Protein AF-A0A497LTW7-F1 (afdb_monomer_lite)

Radius of gyration: 18.28 Å; chains: 1; bounding box: 34×29×55 Å

Sequence (86 aa):
MMREEKVIRVKSKAELRRLINECLIEHSEKRTVAITTNNLHLYFYCQGFIDALRTVRDAISREGLTVYRYVSGRKEKFEEENGSYQ

pLDDT: mean 80.23, std 12.86, range [36.94, 93.19]

Structure (mmCIF, N/CA/C/O backbone):
data_AF-A0A497LTW7-F1
#
_entry.id   AF-A0A497LTW7-F1
#
loop_
_atom_site.group_PDB
_atom_site.id
_atom_site.type_symbol
_atom_site.label_atom_id
_atom_site.label_alt_id
_atom_site.label_comp_id
_atom_site.label_asym_id
_atom_site.label_entity_id
_atom_site.label_seq_id
_atom_site.pdbx_PDB_ins_code
_atom_site.Cartn_x
_atom_site.Cartn_y
_atom_site.Cartn_z
_atom_site.occupancy
_atom_site.B_iso_or_equiv
_atom_site.auth_seq_id
_atom_site.auth_comp_id
_atom_site.auth_asym_id
_atom_site.auth_atom_id
_atom_site.pdbx_PDB_model_num
ATOM 1 N N . MET A 1 1 ? 8.898 -20.696 -4.102 1.00 42.56 1 MET A N 1
ATOM 2 C CA . MET A 1 1 ? 9.524 -19.710 -3.197 1.00 42.56 1 MET A CA 1
ATOM 3 C C . MET A 1 1 ? 8.415 -19.159 -2.310 1.0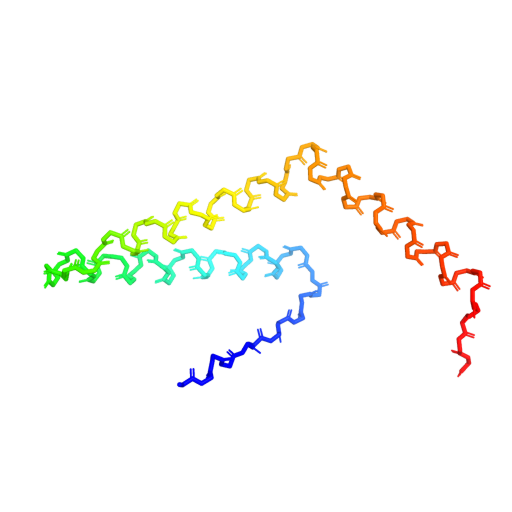0 42.56 1 MET A C 1
ATOM 5 O O . MET A 1 1 ? 7.513 -18.526 -2.845 1.00 42.56 1 MET A O 1
ATOM 9 N N . MET A 1 2 ? 8.377 -19.511 -1.020 1.00 45.22 2 MET A N 1
ATOM 10 C CA . MET A 1 2 ? 7.372 -18.956 -0.100 1.00 45.22 2 MET A CA 1
ATOM 11 C C . MET A 1 2 ? 7.657 -17.461 0.074 1.00 45.22 2 MET A C 1
ATOM 13 O O . MET A 1 2 ? 8.800 -17.088 0.326 1.00 45.22 2 MET A O 1
ATOM 17 N N . ARG A 1 3 ? 6.649 -16.604 -0.123 1.00 57.25 3 ARG A N 1
ATOM 18 C CA . ARG A 1 3 ? 6.762 -15.184 0.229 1.00 57.25 3 ARG A CA 1
ATOM 19 C C . ARG A 1 3 ? 6.828 -15.098 1.752 1.00 57.25 3 ARG A C 1
ATOM 21 O O . ARG A 1 3 ? 5.887 -15.519 2.414 1.00 57.25 3 ARG A O 1
ATOM 28 N N . GLU A 1 4 ? 7.923 -14.575 2.292 1.00 60.28 4 GLU A N 1
ATOM 29 C CA . GLU A 1 4 ? 7.980 -14.197 3.703 1.00 60.28 4 GLU A CA 1
ATOM 30 C C . GLU A 1 4 ? 7.112 -12.954 3.910 1.00 60.28 4 GLU A C 1
ATOM 32 O O . GLU A 1 4 ? 7.434 -11.856 3.451 1.00 60.28 4 GLU A O 1
ATOM 37 N N . GLU A 1 5 ? 5.977 -13.130 4.578 1.00 67.19 5 GLU A N 1
ATOM 38 C CA . GLU A 1 5 ? 5.143 -12.016 5.012 1.00 67.19 5 GLU A CA 1
ATOM 39 C C . GLU A 1 5 ? 5.729 -11.413 6.289 1.00 67.19 5 GLU A C 1
ATOM 41 O O . GLU A 1 5 ? 5.711 -12.014 7.365 1.00 67.19 5 GLU A O 1
ATOM 46 N N . LYS A 1 6 ? 6.261 -10.193 6.181 1.00 76.81 6 LYS A N 1
ATOM 47 C CA . LYS A 1 6 ? 6.744 -9.443 7.340 1.00 76.81 6 LYS A CA 1
ATOM 48 C C . LYS A 1 6 ? 5.580 -8.711 8.002 1.00 76.81 6 LYS A C 1
ATOM 50 O O . LYS A 1 6 ? 5.085 -7.715 7.478 1.00 76.81 6 LYS A O 1
ATOM 55 N N . VAL A 1 7 ? 5.183 -9.158 9.190 1.00 77.38 7 VAL A N 1
ATOM 56 C CA . VAL A 1 7 ? 4.196 -8.443 10.011 1.00 77.38 7 VAL A CA 1
ATOM 57 C C . VAL A 1 7 ? 4.859 -7.227 10.659 1.00 77.38 7 VAL A C 1
ATOM 59 O O . VAL A 1 7 ? 5.782 -7.363 11.462 1.00 77.38 7 VAL A O 1
ATOM 62 N N . ILE A 1 8 ? 4.375 -6.027 10.335 1.00 79.31 8 ILE A N 1
ATOM 63 C CA . ILE A 1 8 ? 4.841 -4.769 10.934 1.00 79.31 8 ILE A CA 1
ATOM 64 C C . ILE A 1 8 ? 3.791 -4.286 11.936 1.00 79.31 8 ILE A C 1
ATOM 66 O O . ILE A 1 8 ? 2.640 -4.044 11.578 1.00 79.31 8 ILE A O 1
ATOM 70 N N . ARG A 1 9 ? 4.185 -4.137 13.207 1.00 82.75 9 ARG A N 1
ATOM 71 C CA . ARG A 1 9 ? 3.320 -3.567 14.249 1.00 82.75 9 ARG A CA 1
ATOM 72 C C . ARG A 1 9 ? 3.474 -2.052 14.278 1.00 82.75 9 ARG A C 1
ATOM 74 O O . ARG A 1 9 ? 4.516 -1.557 14.686 1.00 82.75 9 ARG A O 1
ATOM 81 N N . VAL A 1 10 ? 2.417 -1.344 13.899 1.00 84.56 10 VAL A N 1
ATOM 82 C CA . VAL A 1 10 ? 2.366 0.120 13.899 1.00 84.56 10 VAL A CA 1
ATOM 83 C C . VAL A 1 10 ? 1.752 0.619 15.206 1.00 84.56 10 VAL A C 1
ATOM 85 O O . VAL A 1 10 ? 0.638 0.233 15.554 1.00 84.56 10 VAL A O 1
ATOM 88 N N . LYS A 1 11 ? 2.470 1.477 15.934 1.00 84.06 11 LYS A N 1
ATOM 89 C CA . LYS A 1 11 ? 2.090 1.968 17.270 1.00 84.06 11 LYS A CA 1
ATOM 90 C C . LYS A 1 11 ? 1.473 3.365 17.255 1.00 84.06 11 LYS A C 1
ATOM 92 O O . LYS A 1 11 ? 0.900 3.789 18.253 1.00 84.06 11 LYS A O 1
ATOM 97 N N . SER A 1 12 ? 1.595 4.106 16.152 1.00 81.25 12 SER A N 1
ATOM 98 C CA . SER A 1 12 ? 1.054 5.466 16.052 1.00 81.25 12 SER A CA 1
ATOM 99 C C . SER A 1 12 ? 0.599 5.841 14.642 1.00 81.25 12 SER A C 1
ATOM 101 O O . SER A 1 12 ? 1.052 5.284 13.643 1.00 81.25 12 SER A O 1
ATOM 103 N N . LYS A 1 13 ? -0.260 6.866 14.550 1.00 83.38 13 LYS A N 1
ATOM 104 C CA . LYS A 1 13 ? -0.672 7.459 13.264 1.00 83.38 13 LYS A CA 1
ATOM 105 C C . LYS A 1 13 ? 0.518 8.020 12.474 1.00 83.38 13 LYS A C 1
ATOM 107 O O . LYS A 1 13 ? 0.522 7.947 11.248 1.00 83.38 13 LYS A O 1
ATOM 112 N N . ALA A 1 14 ? 1.509 8.584 13.1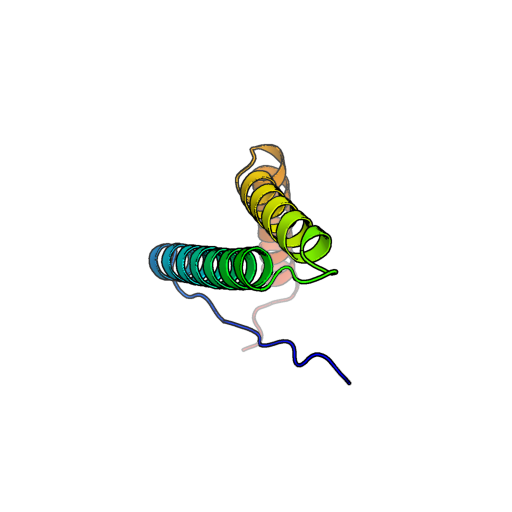67 1.00 86.38 14 ALA A N 1
ATOM 113 C CA . ALA A 1 14 ? 2.715 9.120 12.541 1.00 86.38 14 ALA A CA 1
ATOM 114 C C . ALA A 1 14 ? 3.562 8.001 11.917 1.00 86.38 14 ALA A C 1
ATOM 116 O O . ALA A 1 14 ? 3.994 8.120 10.774 1.00 86.38 14 ALA A O 1
ATOM 117 N N . GLU A 1 15 ? 3.724 6.891 12.638 1.00 85.31 15 GLU A N 1
ATOM 118 C CA . GLU A 1 15 ? 4.421 5.700 12.149 1.00 85.31 15 GLU A CA 1
ATOM 119 C C . GLU A 1 15 ? 3.693 5.065 10.960 1.00 85.31 15 GLU A C 1
ATOM 121 O O . GLU A 1 15 ? 4.334 4.755 9.960 1.00 85.31 15 GLU A O 1
ATOM 126 N N . LEU A 1 16 ? 2.357 4.977 11.006 1.00 85.44 16 LEU A N 1
ATOM 127 C CA . LEU A 1 16 ? 1.557 4.497 9.876 1.00 85.44 16 LEU A CA 1
ATOM 128 C C . LEU A 1 16 ? 1.794 5.339 8.621 1.00 85.44 16 LEU A C 1
ATOM 130 O O . LEU A 1 16 ? 2.025 4.806 7.539 1.00 85.44 16 LEU A O 1
ATOM 134 N N . ARG A 1 17 ? 1.746 6.668 8.768 1.00 86.44 17 ARG A N 1
ATOM 135 C CA . ARG A 1 17 ? 1.957 7.598 7.655 1.00 86.44 17 ARG A CA 1
ATOM 136 C C . ARG A 1 17 ? 3.359 7.447 7.071 1.00 86.44 17 ARG A C 1
ATOM 138 O O . ARG A 1 17 ? 3.504 7.435 5.853 1.00 86.44 17 ARG A O 1
ATOM 145 N N . ARG A 1 18 ? 4.374 7.324 7.929 1.00 90.81 18 ARG A N 1
ATOM 146 C CA . ARG A 1 18 ? 5.761 7.128 7.500 1.00 90.81 18 ARG A CA 1
ATOM 147 C C . ARG A 1 18 ? 5.920 5.818 6.730 1.00 90.81 18 ARG A C 1
ATOM 149 O O . ARG A 1 18 ? 6.461 5.848 5.634 1.00 90.81 18 ARG A O 1
ATOM 156 N N . LEU A 1 19 ? 5.374 4.720 7.254 1.00 88.94 19 LEU A N 1
ATOM 157 C CA . LEU A 1 19 ? 5.409 3.409 6.607 1.00 88.94 19 LEU A CA 1
ATOM 158 C C . LEU A 1 19 ? 4.757 3.440 5.218 1.00 88.94 19 LEU A C 1
ATOM 160 O O . LEU A 1 19 ? 5.354 2.988 4.249 1.00 88.94 19 LEU A O 1
ATOM 164 N N . ILE A 1 20 ? 3.553 4.014 5.105 1.00 86.62 20 ILE A N 1
ATOM 165 C CA . ILE A 1 20 ? 2.854 4.136 3.816 1.00 86.62 20 ILE A CA 1
ATOM 166 C C . ILE A 1 20 ? 3.697 4.940 2.821 1.00 86.62 20 ILE A C 1
ATOM 168 O O . ILE A 1 20 ? 3.848 4.524 1.674 1.00 86.62 20 ILE A O 1
ATOM 172 N N . ASN A 1 21 ? 4.269 6.066 3.253 1.00 89.94 21 ASN A N 1
ATOM 173 C CA . ASN A 1 21 ? 5.114 6.894 2.395 1.00 89.94 21 ASN A CA 1
ATOM 174 C C . ASN A 1 21 ? 6.365 6.141 1.925 1.00 89.94 21 ASN A C 1
ATOM 176 O O . ASN A 1 21 ? 6.656 6.160 0.733 1.00 89.94 21 ASN A O 1
ATOM 180 N N . GLU A 1 22 ? 7.072 5.458 2.830 1.00 91.75 22 GLU A N 1
ATOM 181 C CA . GLU A 1 22 ? 8.250 4.646 2.498 1.00 91.75 22 GLU A CA 1
ATOM 182 C C . GLU A 1 22 ? 7.899 3.569 1.458 1.00 91.75 22 GLU A C 1
ATOM 184 O O . GLU A 1 22 ? 8.561 3.479 0.425 1.00 91.75 22 GLU A O 1
ATOM 189 N N . CYS A 1 23 ? 6.801 2.828 1.654 1.00 88.25 23 CYS A N 1
ATOM 190 C CA . CYS A 1 23 ? 6.355 1.813 0.697 1.00 88.25 23 CYS A CA 1
ATOM 191 C C . CYS A 1 23 ? 5.990 2.402 -0.677 1.00 88.25 23 CYS A C 1
ATOM 193 O O . CYS A 1 23 ? 6.315 1.816 -1.712 1.00 88.25 23 CYS A O 1
ATOM 195 N N . LEU A 1 24 ? 5.310 3.555 -0.714 1.00 88.50 24 LEU A N 1
ATOM 196 C CA . LEU A 1 24 ? 4.938 4.216 -1.970 1.00 88.50 24 LEU A CA 1
ATOM 197 C C . LEU A 1 24 ? 6.160 4.757 -2.723 1.00 88.50 24 LEU A C 1
ATOM 199 O O . LEU A 1 24 ? 6.189 4.692 -3.956 1.00 88.50 24 LEU A O 1
ATOM 203 N N . ILE A 1 25 ? 7.163 5.266 -2.002 1.00 91.56 25 ILE A N 1
ATOM 204 C CA . ILE A 1 25 ? 8.435 5.719 -2.575 1.00 91.56 25 ILE A CA 1
ATOM 205 C C . ILE A 1 25 ? 9.189 4.526 -3.162 1.00 91.56 25 ILE A C 1
ATOM 207 O O . ILE A 1 25 ? 9.484 4.537 -4.355 1.00 91.56 25 ILE A O 1
ATOM 211 N N . GLU A 1 26 ? 9.396 3.463 -2.383 1.00 89.94 26 GLU A N 1
ATOM 212 C CA . GLU A 1 26 ? 10.108 2.258 -2.828 1.00 89.94 26 GLU A CA 1
ATOM 213 C C . GLU A 1 26 ? 9.453 1.647 -4.079 1.00 89.94 26 GLU A C 1
ATOM 215 O O . GLU A 1 26 ? 10.120 1.257 -5.043 1.00 89.94 26 GLU A O 1
ATOM 220 N N . HIS A 1 27 ? 8.118 1.597 -4.110 1.00 89.06 27 HIS A N 1
ATOM 221 C CA . HIS A 1 27 ? 7.397 1.101 -5.277 1.00 89.06 27 HIS A CA 1
ATOM 222 C C . HIS A 1 27 ? 7.547 2.034 -6.490 1.00 89.06 27 HIS A C 1
ATOM 224 O O . HIS A 1 27 ? 7.640 1.564 -7.631 1.00 89.06 27 HIS A O 1
ATOM 230 N N . SER A 1 28 ? 7.571 3.350 -6.269 1.00 88.06 28 SER A N 1
ATOM 231 C CA . SER A 1 28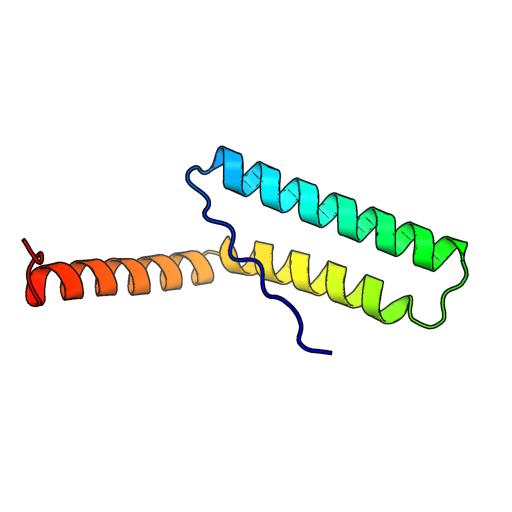 ? 7.790 4.333 -7.334 1.00 88.06 28 SER A CA 1
ATOM 232 C C . SER A 1 28 ? 9.186 4.192 -7.939 1.00 88.06 28 SER A C 1
ATOM 234 O O . SER A 1 28 ? 9.309 4.184 -9.161 1.00 88.06 28 SER A O 1
ATOM 236 N N . GLU A 1 29 ? 10.216 3.996 -7.115 1.00 91.44 29 GLU A N 1
ATOM 237 C CA . GLU A 1 29 ? 11.595 3.755 -7.555 1.00 91.44 29 GLU A CA 1
ATOM 238 C C . GLU A 1 29 ? 11.708 2.467 -8.374 1.00 91.44 29 GLU A C 1
ATOM 240 O O . GLU A 1 29 ? 12.220 2.488 -9.494 1.00 91.44 29 GLU A O 1
ATOM 245 N N . LYS A 1 30 ? 11.144 1.358 -7.876 1.00 89.19 30 LYS A N 1
ATOM 246 C CA . LYS A 1 30 ? 11.098 0.077 -8.604 1.00 89.19 30 LYS A CA 1
ATOM 247 C C . LYS A 1 30 ? 10.417 0.211 -9.962 1.00 89.19 30 LYS A C 1
ATOM 249 O O . LYS A 1 30 ? 10.890 -0.351 -10.949 1.00 89.19 30 LYS A O 1
ATOM 254 N N . ARG A 1 31 ? 9.325 0.979 -10.030 1.00 90.62 31 ARG A N 1
ATOM 255 C CA . ARG A 1 31 ? 8.639 1.267 -11.292 1.00 90.62 31 ARG A CA 1
ATOM 256 C C . ARG A 1 31 ? 9.529 2.083 -12.228 1.00 90.62 31 ARG A C 1
ATOM 258 O O . ARG A 1 31 ? 9.631 1.729 -13.394 1.00 90.62 31 ARG A O 1
ATOM 265 N N . THR A 1 32 ? 10.191 3.127 -11.737 1.00 90.56 32 THR A N 1
ATOM 266 C CA . THR A 1 32 ? 11.125 3.929 -12.543 1.00 90.56 32 THR A CA 1
ATOM 267 C C . THR A 1 32 ? 12.252 3.070 -13.110 1.00 90.56 32 THR A C 1
ATOM 269 O O . THR A 1 32 ? 12.525 3.156 -14.302 1.00 90.56 32 THR A O 1
ATOM 272 N N . VAL A 1 33 ? 12.842 2.181 -12.306 1.00 91.19 33 VAL A N 1
ATOM 273 C CA . VAL A 1 33 ? 13.864 1.229 -12.774 1.00 91.19 33 VAL A CA 1
ATOM 274 C C . VAL A 1 33 ? 13.306 0.294 -13.849 1.00 91.19 33 VAL A C 1
ATOM 276 O O . VAL A 1 33 ? 13.960 0.052 -14.861 1.00 91.19 33 VAL A O 1
ATOM 279 N N . ALA A 1 34 ? 12.083 -0.217 -13.681 1.00 89.69 34 ALA A N 1
ATOM 280 C CA . ALA A 1 34 ? 11.444 -1.059 -14.691 1.00 89.69 34 ALA A CA 1
ATOM 281 C C . ALA A 1 34 ? 11.202 -0.307 -16.015 1.00 89.69 34 ALA A C 1
ATOM 283 O O . ALA A 1 34 ? 11.369 -0.892 -17.083 1.00 89.69 34 ALA A O 1
ATOM 284 N N . ILE A 1 35 ? 10.858 0.986 -15.952 1.00 89.62 35 ILE A N 1
ATOM 285 C CA . ILE A 1 35 ? 10.695 1.850 -17.133 1.00 89.62 35 ILE A CA 1
ATOM 286 C C . ILE A 1 35 ? 12.040 2.043 -17.837 1.00 89.62 35 ILE A C 1
ATOM 288 O O . ILE A 1 35 ? 12.142 1.817 -19.040 1.00 89.62 35 ILE A O 1
ATOM 292 N N . THR A 1 36 ? 13.079 2.442 -17.101 1.00 92.56 36 THR A N 1
ATOM 293 C CA . THR A 1 36 ? 14.385 2.782 -17.689 1.00 92.56 36 THR A CA 1
ATOM 294 C C . THR A 1 36 ? 15.111 1.565 -18.254 1.00 92.56 36 THR A C 1
ATOM 296 O O . THR A 1 36 ? 15.847 1.690 -19.227 1.00 92.56 36 THR A O 1
ATOM 299 N N . THR A 1 37 ? 14.881 0.382 -17.683 1.00 93.19 37 THR A N 1
ATOM 300 C CA . THR A 1 37 ? 15.452 -0.890 -18.160 1.00 93.19 37 THR A CA 1
ATOM 301 C C . THR A 1 37 ? 14.611 -1.572 -19.242 1.00 93.19 37 THR A C 1
ATOM 303 O O . THR A 1 37 ? 14.953 -2.673 -19.670 1.00 93.19 37 THR A O 1
ATOM 306 N N . ASN A 1 38 ? 13.522 -0.936 -19.694 1.00 87.62 38 ASN A N 1
ATOM 307 C CA . ASN A 1 38 ? 12.571 -1.484 -20.662 1.00 87.62 38 ASN A CA 1
ATOM 308 C C . ASN A 1 38 ? 12.080 -2.894 -20.275 1.00 87.62 38 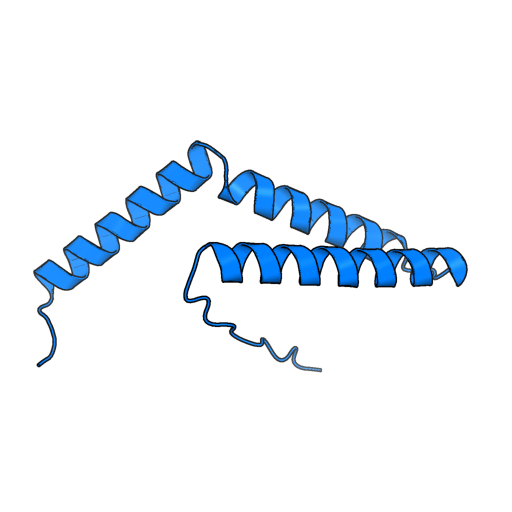ASN A C 1
ATOM 310 O O . ASN A 1 38 ? 11.985 -3.806 -21.099 1.00 87.62 38 ASN A O 1
ATOM 314 N N . ASN A 1 39 ? 11.818 -3.086 -18.981 1.00 88.44 39 ASN A N 1
ATOM 315 C CA . ASN A 1 39 ? 11.433 -4.370 -18.421 1.00 88.44 39 ASN A CA 1
ATOM 316 C C . ASN A 1 39 ? 10.065 -4.804 -18.977 1.00 88.44 39 ASN A C 1
ATOM 318 O O . ASN A 1 39 ? 9.070 -4.090 -18.832 1.00 88.44 39 ASN A O 1
ATOM 322 N N . LEU A 1 40 ? 9.998 -6.013 -19.543 1.00 85.44 40 LEU A N 1
ATOM 323 C CA . LEU A 1 40 ? 8.777 -6.614 -20.106 1.00 85.44 40 LEU A CA 1
ATOM 324 C C . LEU A 1 40 ? 7.613 -6.690 -19.101 1.00 85.44 40 LEU A C 1
ATOM 326 O O . LEU A 1 40 ? 6.449 -6.755 -19.488 1.00 85.44 40 LEU A O 1
ATOM 330 N N . HIS A 1 41 ? 7.915 -6.662 -17.804 1.00 88.38 41 HIS A N 1
ATOM 331 C CA . HIS A 1 41 ? 6.950 -6.747 -16.715 1.00 88.38 41 HIS A CA 1
ATOM 332 C C . HIS A 1 41 ? 6.515 -5.386 -16.155 1.00 88.38 41 HIS A C 1
ATOM 334 O O . HIS A 1 41 ? 5.829 -5.352 -15.133 1.00 88.38 41 HIS A O 1
ATOM 340 N N . LEU A 1 42 ? 6.861 -4.266 -16.805 1.00 86.62 42 LEU A N 1
ATOM 341 C CA . LEU A 1 42 ? 6.487 -2.910 -16.378 1.00 86.62 42 LEU A CA 1
ATOM 342 C C . LEU A 1 42 ? 4.994 -2.778 -16.033 1.00 86.62 42 LEU A C 1
ATOM 344 O O . LEU A 1 42 ? 4.637 -2.133 -15.045 1.00 86.62 42 LEU A O 1
ATOM 348 N N . TYR A 1 43 ? 4.128 -3.437 -16.805 1.00 86.94 43 TYR A N 1
ATOM 349 C CA . TYR A 1 43 ? 2.688 -3.467 -16.562 1.00 86.94 43 TYR A CA 1
ATOM 350 C C . TYR A 1 43 ? 2.336 -3.872 -15.119 1.00 86.94 43 TYR A C 1
ATOM 352 O O . TYR A 1 43 ? 1.530 -3.202 -14.475 1.00 86.94 43 TYR A O 1
ATOM 360 N N . PHE A 1 44 ? 2.993 -4.897 -14.565 1.00 87.06 44 PHE A N 1
ATOM 361 C CA . PHE A 1 44 ? 2.728 -5.368 -13.203 1.00 87.06 44 PHE A CA 1
ATOM 362 C C . PHE A 1 44 ? 3.174 -4.364 -12.135 1.00 87.06 44 PHE A C 1
ATOM 364 O O . PHE A 1 44 ? 2.489 -4.204 -11.126 1.00 87.06 44 PHE A O 1
ATOM 371 N N . TYR A 1 45 ? 4.269 -3.633 -12.367 1.00 86.44 45 TYR A N 1
ATOM 372 C CA . TYR A 1 45 ? 4.688 -2.547 -11.475 1.00 86.44 45 TYR A CA 1
ATOM 373 C C . TYR A 1 45 ? 3.689 -1.383 -11.502 1.00 86.44 45 TYR A C 1
ATOM 375 O O . TYR A 1 45 ? 3.368 -0.802 -10.468 1.00 86.44 45 TYR A O 1
ATOM 383 N N . CYS A 1 46 ? 3.161 -1.037 -12.674 1.00 85.75 46 CYS A N 1
ATOM 384 C CA . CYS A 1 46 ? 2.137 -0.002 -12.780 1.00 85.75 46 CYS A CA 1
ATOM 385 C C . CYS A 1 46 ? 0.829 -0.426 -12.101 1.00 85.75 46 CYS A C 1
ATOM 387 O O . CYS A 1 46 ? 0.249 0.363 -11.353 1.00 85.75 46 CYS A O 1
ATOM 389 N N . GLN A 1 47 ? 0.397 -1.670 -12.316 1.00 89.50 47 GLN A N 1
ATOM 390 C CA . GLN A 1 47 ? -0.816 -2.209 -11.712 1.00 89.50 47 GLN A CA 1
ATOM 391 C C . GLN A 1 47 ? -0.705 -2.269 -10.182 1.00 89.50 47 GLN A C 1
ATOM 393 O O . GLN A 1 47 ? -1.567 -1.726 -9.494 1.00 89.50 47 GLN A O 1
ATOM 398 N N . GLY A 1 48 ? 0.385 -2.831 -9.646 1.00 86.69 48 GLY A N 1
ATOM 399 C CA . GLY A 1 48 ? 0.601 -2.923 -8.198 1.00 86.69 48 GLY A CA 1
ATOM 400 C C . GLY A 1 48 ? 0.589 -1.559 -7.504 1.00 86.69 48 GLY A C 1
ATOM 401 O O . GLY A 1 48 ? 0.014 -1.412 -6.426 1.00 86.69 48 GLY A O 1
ATOM 402 N N . PHE A 1 49 ? 1.130 -0.529 -8.161 1.00 87.56 49 PHE A N 1
ATOM 403 C CA . PHE A 1 49 ? 1.081 0.838 -7.648 1.00 87.56 49 PHE A CA 1
ATOM 404 C C . PHE A 1 49 ? -0.351 1.395 -7.588 1.00 87.56 49 PHE A C 1
ATOM 406 O O . PHE A 1 49 ? -0.743 1.994 -6.587 1.00 87.56 49 PHE A O 1
ATOM 413 N N . ILE A 1 50 ? -1.153 1.189 -8.638 1.00 88.69 50 ILE A N 1
ATOM 414 C CA . ILE A 1 50 ? -2.555 1.635 -8.671 1.00 88.69 50 ILE A CA 1
ATOM 415 C C . ILE A 1 50 ? -3.380 0.906 -7.606 1.00 88.69 50 ILE A C 1
ATOM 417 O O . ILE A 1 50 ? -4.181 1.537 -6.914 1.00 88.69 50 ILE A O 1
ATOM 421 N N . ASP A 1 51 ? -3.172 -0.397 -7.449 1.00 88.00 51 ASP A N 1
ATOM 422 C CA . ASP A 1 51 ? -3.901 -1.210 -6.476 1.00 88.00 51 ASP A CA 1
ATOM 423 C C . ASP A 1 51 ? -3.556 -0.806 -5.033 1.00 88.00 51 ASP A C 1
ATOM 425 O O . ASP A 1 51 ? -4.451 -0.695 -4.190 1.00 88.00 51 ASP A O 1
ATOM 429 N N . ALA A 1 52 ? -2.294 -0.462 -4.755 1.00 85.88 52 ALA A N 1
ATOM 430 C CA . ALA A 1 52 ? -1.892 0.108 -3.469 1.00 85.88 52 ALA A CA 1
ATOM 431 C C . ALA A 1 52 ? -2.606 1.442 -3.179 1.00 85.88 52 ALA A C 1
ATOM 433 O O . ALA A 1 52 ? -3.157 1.628 -2.092 1.00 85.88 52 ALA A O 1
ATOM 434 N N . LEU A 1 53 ? -2.665 2.354 -4.156 1.00 86.88 53 LEU A N 1
ATOM 435 C CA . LEU A 1 53 ? -3.367 3.634 -4.000 1.00 86.88 53 LEU A CA 1
ATOM 436 C C . LEU A 1 53 ? -4.873 3.451 -3.779 1.00 86.88 53 LEU A C 1
ATOM 438 O O . LEU A 1 53 ? -5.455 4.125 -2.927 1.00 86.88 53 LEU A O 1
ATOM 442 N N . ARG A 1 54 ? -5.505 2.525 -4.510 1.00 87.81 54 ARG A N 1
ATOM 443 C CA . ARG A 1 54 ? -6.918 2.167 -4.313 1.00 87.81 54 ARG A CA 1
ATOM 444 C C . ARG A 1 54 ? -7.159 1.615 -2.914 1.00 87.81 54 ARG A C 1
ATOM 446 O O . ARG A 1 54 ? -8.093 2.051 -2.259 1.00 87.81 54 ARG A O 1
ATOM 453 N N . THR A 1 55 ? -6.272 0.750 -2.430 1.00 86.12 55 THR A N 1
ATOM 454 C CA . THR A 1 55 ? -6.357 0.175 -1.081 1.00 86.12 55 THR A CA 1
ATOM 455 C C . THR A 1 55 ? -6.294 1.260 -0.007 1.00 86.12 55 THR A C 1
ATOM 457 O O . THR A 1 55 ? -7.122 1.283 0.901 1.00 86.12 55 THR A O 1
ATOM 460 N N . VAL A 1 56 ? -5.354 2.205 -0.128 1.00 84.31 56 VAL A N 1
ATOM 461 C CA . VAL A 1 56 ? -5.255 3.345 0.797 1.00 84.31 56 VAL A CA 1
ATOM 462 C C . VAL A 1 56 ? -6.520 4.198 0.742 1.00 84.31 56 VAL A C 1
ATOM 464 O O . VAL A 1 56 ? -7.071 4.525 1.791 1.00 84.31 56 VAL A O 1
ATOM 467 N N . ARG A 1 57 ? -7.009 4.527 -0.461 1.00 86.56 57 ARG A N 1
ATOM 468 C CA . ARG A 1 57 ? -8.250 5.290 -0.659 1.00 86.56 57 ARG A CA 1
ATOM 469 C C . ARG A 1 57 ? -9.444 4.599 -0.002 1.00 86.56 57 ARG A C 1
ATOM 471 O O . ARG A 1 57 ? -10.214 5.251 0.697 1.00 86.56 57 ARG A O 1
ATOM 478 N N . ASP A 1 58 ? -9.596 3.300 -0.219 1.00 86.06 58 ASP A N 1
ATOM 479 C CA . ASP A 1 58 ? -10.727 2.535 0.294 1.00 86.06 58 ASP A CA 1
ATOM 480 C C . ASP A 1 58 ? -10.654 2.433 1.825 1.00 86.06 58 ASP A C 1
ATOM 482 O O . ASP A 1 58 ? -11.669 2.609 2.497 1.00 86.06 58 ASP A O 1
ATOM 486 N N . ALA A 1 59 ? -9.457 2.290 2.400 1.00 81.06 59 ALA A N 1
ATOM 487 C CA . ALA A 1 59 ? -9.254 2.291 3.849 1.00 81.06 59 ALA A CA 1
ATOM 488 C C . ALA A 1 59 ? -9.619 3.630 4.521 1.00 81.06 59 ALA A C 1
ATOM 490 O O . ALA A 1 59 ? -10.088 3.637 5.659 1.00 81.06 59 ALA A O 1
ATOM 491 N N . ILE A 1 60 ? -9.424 4.760 3.830 1.00 82.50 60 ILE A N 1
ATOM 492 C CA . ILE A 1 60 ? -9.784 6.099 4.335 1.00 82.50 60 ILE A CA 1
ATOM 493 C C . ILE A 1 60 ? -11.176 6.567 3.889 1.00 82.50 60 ILE A C 1
ATOM 495 O O . ILE A 1 60 ? -11.600 7.662 4.263 1.00 82.50 60 ILE A O 1
ATOM 499 N N . SER A 1 61 ? -11.880 5.770 3.082 1.00 85.88 61 SER A N 1
ATOM 500 C CA . SER A 1 61 ? -13.229 6.086 2.614 1.00 85.88 61 SER A CA 1
ATOM 501 C C . SER A 1 61 ? -14.236 6.069 3.765 1.00 85.88 61 SER A C 1
ATOM 503 O O . SER A 1 61 ? -14.006 5.472 4.821 1.00 85.88 61 SER A O 1
ATOM 505 N N . ARG A 1 62 ? -15.392 6.710 3.569 1.00 86.31 62 ARG A N 1
ATOM 506 C CA . ARG A 1 62 ? -16.461 6.719 4.576 1.00 86.31 62 ARG A CA 1
ATOM 507 C C . ARG A 1 62 ? -16.948 5.299 4.869 1.00 86.31 62 ARG A C 1
ATOM 509 O O . ARG A 1 62 ? -17.181 4.950 6.026 1.00 86.31 62 ARG A O 1
ATOM 516 N N . GLU A 1 63 ? -17.070 4.487 3.830 1.00 85.75 63 GLU A N 1
ATOM 517 C CA . GLU A 1 63 ? -17.481 3.090 3.876 1.00 85.75 63 GLU A CA 1
ATOM 518 C C . GLU A 1 63 ? -16.431 2.247 4.608 1.00 85.75 63 GLU A C 1
ATOM 520 O O . GLU A 1 63 ? -16.767 1.543 5.560 1.00 85.75 63 GLU A O 1
ATOM 525 N N . GLY A 1 64 ? -15.151 2.393 4.253 1.00 81.06 64 GLY A N 1
ATOM 526 C CA . GLY A 1 64 ? -14.039 1.701 4.911 1.00 81.06 64 GLY A CA 1
ATOM 527 C C . GLY A 1 64 ? -13.934 2.037 6.399 1.00 81.06 64 GLY A C 1
ATOM 528 O O . GLY A 1 64 ? -13.827 1.141 7.237 1.00 81.06 64 GLY A O 1
ATOM 529 N N . LEU A 1 65 ? -14.080 3.316 6.757 1.00 82.88 65 LEU A N 1
ATOM 530 C CA . LEU A 1 65 ? -14.122 3.755 8.153 1.00 82.88 65 LEU A CA 1
ATOM 531 C C . LEU A 1 65 ? -15.352 3.217 8.899 1.00 82.88 65 LEU A C 1
ATOM 533 O O . LEU A 1 65 ? -15.266 2.932 10.095 1.00 82.88 65 LEU A O 1
ATOM 537 N N . THR A 1 66 ? -16.486 3.058 8.214 1.00 84.94 66 THR A N 1
ATOM 538 C CA . THR A 1 66 ? -17.707 2.475 8.794 1.00 84.94 66 THR A CA 1
ATOM 539 C C . THR A 1 66 ? -17.505 0.995 9.106 1.00 84.94 66 THR A C 1
ATOM 541 O O . THR A 1 66 ? -17.788 0.562 10.225 1.00 84.94 66 THR A O 1
ATOM 544 N N . VAL A 1 67 ? -16.943 0.236 8.162 1.00 84.12 67 VAL A N 1
ATOM 545 C CA . VAL A 1 67 ? -16.597 -1.180 8.360 1.00 84.12 67 VAL A CA 1
ATOM 546 C C . VAL A 1 67 ? -15.576 -1.333 9.485 1.00 84.12 67 VAL A C 1
ATOM 548 O O . VAL A 1 67 ? -15.760 -2.171 10.366 1.00 84.12 67 VAL A O 1
ATOM 551 N N . TYR A 1 68 ? -14.542 -0.489 9.513 1.00 79.69 68 TYR A N 1
ATOM 552 C CA . TYR A 1 68 ? -13.544 -0.504 10.580 1.00 79.69 68 TYR A CA 1
ATOM 553 C C . TYR A 1 68 ? -14.182 -0.315 11.960 1.00 79.69 68 TYR A C 1
ATOM 555 O O . TYR A 1 68 ? -13.955 -1.124 12.855 1.00 79.69 68 TYR A O 1
ATOM 563 N N . ARG A 1 69 ? -15.027 0.711 12.133 1.00 81.00 69 ARG A N 1
ATOM 564 C CA . ARG A 1 69 ? -15.720 0.964 13.408 1.00 81.00 69 ARG A CA 1
ATOM 565 C C . ARG A 1 69 ? -16.591 -0.213 13.832 1.00 81.00 69 ARG A C 1
ATOM 567 O O . ARG A 1 69 ? -16.610 -0.559 15.007 1.00 81.00 69 ARG A O 1
ATOM 574 N N . TYR A 1 70 ? -17.286 -0.832 12.883 1.00 83.81 70 TYR A N 1
ATOM 575 C CA . TYR A 1 70 ? -18.123 -1.994 13.151 1.00 83.81 70 TYR A CA 1
ATOM 576 C C . TYR A 1 70 ? -17.316 -3.199 13.647 1.00 83.81 70 TYR A C 1
ATOM 578 O O . TYR A 1 70 ? -17.692 -3.834 14.630 1.00 83.81 70 TYR A O 1
ATOM 586 N N . VAL A 1 71 ? -16.194 -3.505 12.991 1.00 80.56 71 VAL A N 1
ATOM 587 C CA . VAL A 1 71 ? -15.323 -4.624 13.375 1.00 80.56 71 VAL A CA 1
ATOM 588 C C . VAL A 1 71 ? -14.632 -4.353 14.711 1.00 80.56 71 VAL A C 1
ATOM 590 O O . VAL A 1 71 ? -14.612 -5.233 15.568 1.00 80.56 71 VAL A O 1
ATOM 593 N N . SER A 1 72 ? -14.114 -3.141 14.919 1.00 77.06 72 SER A N 1
ATOM 594 C CA . SER A 1 72 ? -13.481 -2.753 16.184 1.00 77.06 72 SER A CA 1
ATOM 595 C C . SER A 1 72 ? -14.469 -2.801 17.351 1.00 77.06 72 SER A C 1
ATOM 597 O O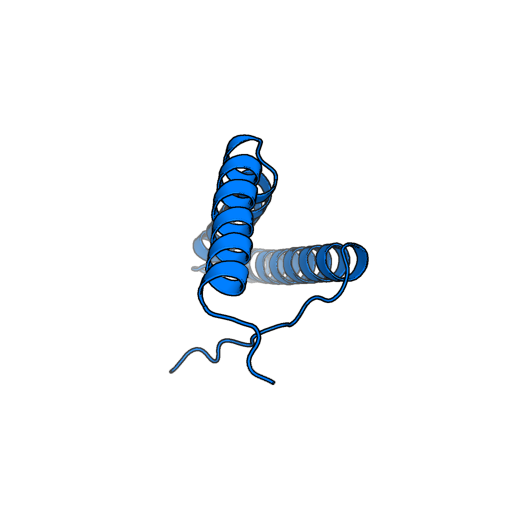 . SER A 1 72 ? -14.172 -3.425 18.361 1.00 77.06 72 SER A O 1
ATOM 599 N N . GLY A 1 73 ? -15.680 -2.260 17.183 1.00 78.88 73 GLY A N 1
ATOM 600 C CA . GLY A 1 73 ? -16.715 -2.322 18.220 1.00 78.88 73 GLY A CA 1
ATOM 601 C C . GLY A 1 73 ? -17.231 -3.742 18.485 1.00 78.88 73 GLY A C 1
ATOM 602 O O . GLY A 1 73 ? -17.672 -4.048 19.587 1.00 78.88 73 GLY A O 1
ATOM 603 N N . ARG A 1 74 ? -17.162 -4.647 17.498 1.00 73.12 74 ARG A N 1
ATOM 604 C CA . ARG A 1 74 ? -17.417 -6.079 17.721 1.00 73.12 74 ARG A CA 1
ATOM 605 C C . ARG A 1 74 ? -16.316 -6.746 18.536 1.00 73.12 74 ARG A C 1
ATOM 607 O O . ARG A 1 74 ? -16.635 -7.585 19.367 1.00 73.12 74 ARG A O 1
ATOM 614 N N . LYS A 1 75 ? -15.051 -6.389 18.299 1.00 66.69 75 LYS A N 1
ATOM 615 C CA . LYS A 1 75 ? -13.923 -6.880 19.099 1.00 66.69 75 LYS A CA 1
ATOM 616 C C . LYS A 1 75 ? -14.041 -6.454 20.556 1.00 66.69 75 LYS A C 1
ATOM 618 O O . LYS A 1 75 ? -13.933 -7.314 21.414 1.00 66.69 75 LYS A O 1
ATOM 623 N N . GLU A 1 76 ? -14.333 -5.180 20.810 1.00 67.06 76 GLU A N 1
ATOM 624 C CA . GLU A 1 76 ? -14.532 -4.665 22.172 1.00 67.06 76 GLU A CA 1
ATOM 625 C C . GLU A 1 76 ? -15.641 -5.435 22.898 1.00 67.06 76 GLU A C 1
ATOM 627 O O . GLU A 1 76 ? -15.414 -5.951 23.984 1.00 67.06 76 GLU A O 1
ATOM 632 N N . LYS A 1 77 ? -16.797 -5.636 22.251 1.00 68.25 77 LYS A N 1
ATOM 633 C CA . LYS A 1 77 ? -17.888 -6.441 22.824 1.00 68.25 77 LYS A CA 1
ATOM 634 C C . LYS A 1 77 ? -17.496 -7.894 23.085 1.00 68.25 77 LYS A C 1
ATOM 636 O O . LYS A 1 77 ? -17.900 -8.463 24.088 1.00 68.25 77 LYS A O 1
ATOM 641 N N . PHE A 1 78 ? -16.707 -8.499 22.200 1.00 60.84 78 PHE A N 1
ATOM 642 C CA . PHE A 1 78 ? -16.253 -9.880 22.366 1.00 60.84 78 PHE A CA 1
ATOM 643 C C . PHE A 1 78 ? -15.216 -10.025 23.492 1.00 60.84 78 PHE A C 1
ATOM 645 O O . PHE A 1 78 ? -15.180 -11.062 24.150 1.00 60.84 78 PHE A O 1
ATOM 652 N N . GLU A 1 79 ? -14.381 -9.007 23.713 1.00 60.97 79 GLU A N 1
ATOM 653 C CA . GLU A 1 79 ? -13.431 -8.929 24.831 1.00 60.97 79 GLU A CA 1
ATOM 654 C C . GLU A 1 79 ? -14.147 -8.641 26.165 1.00 60.97 79 GLU A C 1
ATOM 656 O O . GLU A 1 79 ? -13.787 -9.232 27.182 1.00 60.97 79 GLU A O 1
ATOM 661 N N . GLU A 1 80 ? -15.201 -7.815 26.162 1.00 64.44 80 G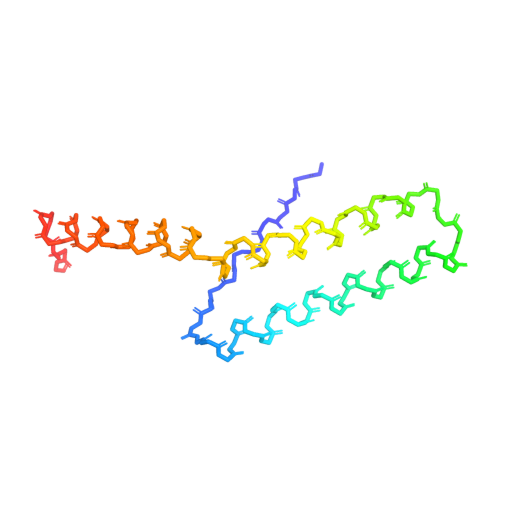LU A N 1
ATOM 662 C CA . GLU A 1 80 ? -16.081 -7.598 27.322 1.00 64.44 80 GLU A CA 1
ATOM 663 C C . GLU A 1 80 ? -16.871 -8.863 27.699 1.00 64.44 80 GLU A C 1
ATOM 665 O O . GLU A 1 80 ? -16.960 -9.205 28.877 1.00 64.44 80 GLU A O 1
ATOM 670 N N . GLU A 1 81 ? -17.417 -9.585 26.715 1.00 65.88 81 GLU A N 1
ATOM 671 C CA . GLU A 1 81 ? -18.227 -10.792 26.939 1.00 65.88 81 GLU A CA 1
ATOM 672 C C . GLU A 1 81 ? -17.392 -12.020 27.343 1.00 65.88 81 GLU A C 1
ATOM 674 O O . GLU A 1 81 ? -17.869 -12.841 28.126 1.00 65.88 81 GLU A O 1
ATOM 679 N N . ASN A 1 82 ? -16.155 -12.160 26.848 1.00 63.41 82 ASN A N 1
ATOM 680 C CA . ASN A 1 82 ? -15.311 -13.333 27.131 1.00 63.41 82 ASN A CA 1
ATOM 681 C C . ASN A 1 82 ? -14.283 -13.135 28.250 1.00 63.41 82 ASN A C 1
ATOM 683 O O . ASN A 1 82 ? -13.542 -14.070 28.551 1.00 63.41 82 ASN A O 1
ATOM 687 N N . GLY A 1 83 ? -14.267 -11.965 28.890 1.00 47.44 83 GLY A N 1
ATOM 688 C CA . GLY A 1 83 ? -13.439 -11.693 30.056 1.00 47.44 83 GLY A CA 1
ATOM 689 C C . GLY A 1 83 ? -11.959 -11.520 29.719 1.00 47.44 83 GLY A C 1
ATOM 690 O O . GLY A 1 83 ? -11.314 -12.348 29.078 1.00 47.44 83 GLY A O 1
ATOM 691 N N . SER A 1 84 ? -11.390 -10.432 30.225 1.00 50.75 84 SER A N 1
ATOM 692 C CA . SER A 1 84 ? -9.952 -10.279 30.415 1.00 50.75 84 SER A CA 1
ATOM 693 C C . SER A 1 84 ? -9.364 -11.550 31.040 1.00 50.75 84 SER A C 1
ATOM 695 O O . SER A 1 84 ? -9.645 -11.846 32.204 1.00 50.75 84 SER A O 1
ATOM 697 N N . TYR A 1 85 ? -8.545 -12.291 30.291 1.00 44.66 85 TYR A N 1
ATOM 698 C CA . TYR A 1 85 ? -7.635 -13.253 30.903 1.00 44.66 85 TYR A CA 1
ATOM 699 C C . TYR A 1 85 ? -6.691 -12.465 31.818 1.00 44.66 85 TYR A C 1
ATOM 701 O O . TYR A 1 85 ? -5.993 -11.558 31.356 1.00 44.66 85 TYR A O 1
ATOM 709 N N . GLN A 1 86 ? -6.774 -12.775 33.114 1.00 36.94 86 GLN A N 1
ATOM 710 C CA . GLN A 1 86 ? -5.802 -12.396 34.138 1.00 36.94 86 GLN A CA 1
ATOM 711 C C . GLN A 1 86 ? -4.390 -12.845 33.757 1.00 36.94 86 GLN A C 1
ATOM 713 O O . GLN A 1 86 ? -4.264 -13.916 33.118 1.00 36.94 86 GLN A O 1
#

Foldseek 3Di:
DDDDDDDDDDDDPVSVVVVLVVVLVVLVVVLVVCVVVVPPCSVVSVVVNVVSVVVVCCCPDPVNVVVVVVVVVVVVVVCVVVDDDD

Secondary structure (DSSP, 8-state):
-----------SHHHHHHHHHHHHHHHHHHHHHHHHTT-TTHHHHHHHHHHHHHHHHHHHSHHHHHHHHHHHHHHHHHHHHH----